Protein AF-D2S3N6-F1 (afdb_monomer)

Organism: Haloterrigena turkmenica (strain ATCC 51198 / DSM 5511 / JCM 9101 / NCIMB 13204 / VKM B-1734 / 4k) (NCBI:txid543526)

Mean predicted aligned error: 18.45 Å

Radius of gyration: 42.85 Å; Cα contacts (8 Å, |Δi|>4): 105; chains: 1; bounding box: 85×30×136 Å

pLDDT: mean 76.46, std 15.93, range [37.62, 95.69]

Secondary structure (DSSP, 8-state):
-----------------HHHHHHHHHHHHHHHHHHHHSSSTTHHHHHHHHHHHHHHHHHHHHHHHHHHHHHHHHHHHHHHT-SS----GGG-TTS-HHHHHHHHHHHHTT-SEEEHHHHHHHHHHHSS---HHHHHHHHHHHTTSTTEEEEEE-SS-EEEEE-TT--

Foldseek 3Di:
DDDDDDDDDDPPPCDDDPVVVVVVVVVVVVVVVVCVVVPPVPPVVVVVVVVVVVVVVVVVVVVVVVVVVVLVVLQVCLQVVVPPPNLPCVVPPVDDPLLVSLLSVCVSVVPQKDWLVRSVVSSVVRHPDDDPVVSVVNVVVSCVDPQWDFDDDDPPITMTGGNSSPD

Sequence (167 aa):
MAAHSEHAAGGETDRPSRTERIERRQRDIFEGVEELADGPANEQVQLLADVLREMHTELCRLEARNRQLNSRLSKLEAVNGLSGDEIDLSDTSAADHRDKKVMKAIVADGRERVTIDDLRELYRGHTDIRSAETLKDRIKTLTATDHFELVNRGLHTTTWRFTGIES

Structure (mmCIF, N/CA/C/O backbone):
data_AF-D2S3N6-F1
#
_entry.id   AF-D2S3N6-F1
#
loop_
_atom_site.group_PDB
_atom_site.id
_atom_site.type_symbol
_atom_site.label_atom_id
_atom_site.label_alt_id
_atom_site.label_comp_id
_atom_site.label_asym_id
_atom_site.label_entity_id
_atom_site.label_seq_id
_atom_site.pdbx_PDB_ins_code
_atom_site.Cartn_x
_atom_site.Cartn_y
_atom_site.Cartn_z
_atom_site.occupancy
_atom_site.B_iso_or_equiv
_atom_site.auth_seq_id
_atom_site.auth_comp_id
_atom_site.auth_asym_id
_atom_site.auth_atom_id
_atom_site.pdbx_PDB_model_num
ATOM 1 N N . MET A 1 1 ? -55.667 -2.095 106.536 1.00 37.62 1 MET A N 1
ATOM 2 C CA . MET A 1 1 ? -56.113 -3.477 106.241 1.00 37.62 1 MET A CA 1
ATOM 3 C C . MET A 1 1 ? -57.400 -3.350 105.444 1.00 37.62 1 MET A C 1
ATOM 5 O O . MET A 1 1 ? -58.289 -2.695 105.953 1.00 37.62 1 MET A O 1
ATOM 9 N N . ALA A 1 2 ? -57.597 -3.829 104.224 1.00 38.62 2 ALA A N 1
ATOM 10 C CA . ALA A 1 2 ? -56.821 -4.571 103.235 1.00 38.62 2 ALA A CA 1
ATOM 11 C C . ALA A 1 2 ? -57.507 -4.246 101.878 1.00 38.62 2 ALA A C 1
ATOM 13 O O . ALA A 1 2 ? -58.714 -4.038 101.857 1.00 38.62 2 ALA A O 1
ATOM 14 N N . ALA A 1 3 ? -56.743 -3.875 100.847 1.00 44.44 3 ALA A N 1
ATOM 15 C CA . ALA A 1 3 ? -56.561 -4.643 99.606 1.00 44.44 3 ALA A CA 1
ATOM 16 C C . ALA A 1 3 ? -57.853 -4.971 98.825 1.00 44.44 3 ALA A C 1
ATOM 18 O O . ALA A 1 3 ? -58.694 -5.704 99.324 1.00 44.44 3 ALA A O 1
ATOM 19 N N . HIS A 1 4 ? -57.967 -4.454 97.593 1.00 42.16 4 HIS A N 1
ATOM 20 C CA . HIS A 1 4 ? -58.104 -5.217 96.335 1.00 42.16 4 HIS A CA 1
ATOM 21 C C . HIS A 1 4 ? -58.346 -4.209 95.192 1.00 42.16 4 HIS A C 1
ATOM 23 O O . HIS A 1 4 ? -59.378 -3.557 95.142 1.00 42.16 4 HIS A O 1
ATOM 29 N N . SER A 1 5 ? -57.307 -3.817 94.454 1.00 42.59 5 SER A N 1
ATOM 30 C CA . SER A 1 5 ? -56.632 -4.534 93.357 1.00 42.59 5 SER A CA 1
ATOM 31 C C . SER A 1 5 ? -57.271 -4.216 92.007 1.00 42.59 5 SER A C 1
ATOM 33 O O . SER A 1 5 ? -58.361 -4.672 91.680 1.00 42.59 5 SER A O 1
ATOM 35 N N . GLU A 1 6 ? -56.513 -3.442 91.237 1.00 49.06 6 GLU A N 1
ATOM 36 C CA . GLU A 1 6 ? -56.615 -3.265 89.797 1.00 49.06 6 GLU A CA 1
ATOM 37 C C . GLU A 1 6 ? -56.616 -4.629 89.083 1.00 49.06 6 GLU A C 1
ATOM 39 O O . GLU A 1 6 ? -55.802 -5.506 89.387 1.00 49.06 6 GLU A O 1
ATOM 44 N N . HIS A 1 7 ? -57.486 -4.789 88.089 1.00 43.22 7 HIS A N 1
ATOM 45 C CA . HIS A 1 7 ? -57.287 -5.710 86.968 1.00 43.22 7 HIS A CA 1
ATOM 46 C C . HIS A 1 7 ? -57.544 -4.889 85.702 1.00 43.22 7 HIS A C 1
ATOM 48 O O . HIS A 1 7 ? -58.676 -4.541 85.391 1.00 43.22 7 HIS A O 1
ATOM 54 N N . ALA A 1 8 ? -56.500 -4.250 85.178 1.00 41.28 8 ALA A N 1
ATOM 55 C CA . ALA A 1 8 ? -55.529 -4.819 84.243 1.00 41.28 8 ALA A CA 1
ATOM 56 C C . ALA A 1 8 ? -56.156 -5.039 82.862 1.00 41.28 8 ALA A C 1
ATOM 58 O O . ALA A 1 8 ? -56.787 -6.053 82.575 1.00 41.28 8 ALA A O 1
ATOM 59 N N . ALA A 1 9 ? -55.930 -4.036 82.015 1.00 52.22 9 ALA A N 1
ATOM 60 C CA . ALA A 1 9 ? -55.988 -4.142 80.574 1.00 52.22 9 ALA A CA 1
ATOM 61 C C . ALA A 1 9 ? -55.137 -5.333 80.105 1.00 52.22 9 ALA A C 1
ATOM 63 O O . ALA A 1 9 ? -53.950 -5.417 80.416 1.00 52.22 9 ALA A O 1
ATOM 64 N N . GLY A 1 10 ? -55.743 -6.234 79.342 1.00 39.72 10 GLY A N 1
ATOM 65 C CA . GLY A 1 10 ? -55.053 -7.302 78.631 1.00 39.72 10 GLY A CA 1
ATOM 66 C C . GLY A 1 10 ? -55.372 -7.179 77.155 1.00 39.72 10 GLY A C 1
ATOM 67 O O . GLY A 1 10 ? -56.282 -7.841 76.673 1.00 39.72 10 GLY A O 1
ATOM 68 N N . GLY A 1 11 ? -54.669 -6.277 76.467 1.00 43.78 11 GLY A N 1
ATOM 69 C CA . GLY A 1 11 ? -54.732 -6.151 75.017 1.00 43.78 11 GLY A CA 1
ATOM 70 C C . GLY A 1 11 ? -54.342 -7.473 74.370 1.00 43.78 11 GLY A C 1
ATOM 71 O O . GLY A 1 11 ? -53.206 -7.934 74.503 1.00 43.78 11 GLY A O 1
ATOM 72 N N . GLU A 1 12 ? -55.304 -8.078 73.685 1.00 44.72 12 GLU A N 1
ATOM 73 C CA . GLU A 1 12 ? -55.090 -9.185 72.769 1.00 44.72 12 GLU A CA 1
ATOM 74 C C . GLU A 1 12 ? -54.213 -8.639 71.640 1.00 44.72 12 GLU A C 1
ATOM 76 O O . GLU A 1 12 ? -54.656 -7.931 70.738 1.00 44.72 12 GLU A O 1
ATOM 81 N N . THR A 1 13 ? -52.904 -8.825 71.795 1.00 54.16 13 THR A N 1
ATOM 82 C CA . THR A 1 13 ? -51.934 -8.415 70.788 1.00 54.16 13 THR A CA 1
ATOM 83 C C . THR A 1 13 ? -52.094 -9.365 69.619 1.00 54.16 13 THR A C 1
ATOM 85 O O . THR A 1 13 ? -51.611 -10.496 69.651 1.00 54.16 13 THR A O 1
ATOM 88 N N . ASP A 1 14 ? -52.827 -8.875 68.626 1.00 61.12 14 ASP A N 1
ATOM 89 C CA . ASP A 1 14 ? -53.031 -9.436 67.301 1.00 61.12 14 ASP A CA 1
ATOM 90 C C . ASP A 1 14 ? -51.668 -9.798 66.692 1.00 61.12 14 ASP A C 1
ATOM 92 O O . ASP A 1 14 ? -50.931 -8.963 66.158 1.00 61.12 14 ASP A O 1
ATOM 96 N N . ARG A 1 15 ? -51.239 -11.043 66.929 1.00 66.81 15 ARG A N 1
ATOM 97 C CA . ARG A 1 15 ? -49.968 -11.555 66.428 1.00 66.81 15 ARG A CA 1
ATOM 98 C C . ARG A 1 15 ? -50.230 -12.038 65.010 1.00 66.81 15 ARG A C 1
ATOM 100 O O . ARG A 1 15 ? -50.906 -13.055 64.860 1.00 66.81 15 ARG A O 1
ATOM 107 N N . PRO A 1 16 ? -49.663 -11.369 63.992 1.00 70.38 16 PRO A N 1
ATOM 108 C CA . PRO A 1 16 ? -49.924 -11.719 62.609 1.00 70.38 16 PRO A CA 1
ATOM 109 C C . PRO A 1 16 ? -49.536 -13.171 62.363 1.00 70.38 16 PRO A C 1
ATOM 111 O O . PRO A 1 16 ? -48.479 -13.650 62.809 1.00 70.38 16 PRO A O 1
ATOM 114 N N . SER A 1 17 ? -50.415 -13.864 61.650 1.00 81.12 17 SER A N 1
ATOM 115 C CA . SER A 1 17 ? -50.238 -15.253 61.269 1.00 81.12 17 SER A CA 1
ATOM 116 C C . SER A 1 17 ? -48.926 -15.433 60.497 1.00 81.12 17 SER A C 1
ATOM 118 O O . SER A 1 17 ? -48.358 -14.507 59.907 1.00 81.12 17 SER A O 1
ATOM 120 N N . ARG A 1 18 ? -48.396 -16.659 60.502 1.00 82.88 18 ARG A N 1
ATOM 121 C CA . ARG A 1 18 ? -47.149 -16.986 59.794 1.00 82.88 18 ARG A CA 1
ATOM 122 C C . ARG A 1 18 ? -47.210 -16.581 58.315 1.00 82.88 18 ARG A C 1
ATOM 124 O O . ARG A 1 18 ? -46.206 -16.123 57.784 1.00 82.88 18 ARG A O 1
ATOM 131 N N . THR A 1 19 ? -48.370 -16.740 57.691 1.00 84.75 19 THR A N 1
ATOM 132 C CA . THR A 1 19 ? -48.665 -16.352 56.308 1.00 84.75 19 THR A CA 1
ATOM 133 C C . THR A 1 19 ? -48.587 -14.842 56.108 1.00 84.75 19 THR A C 1
ATOM 135 O O . THR A 1 19 ? -47.806 -14.402 55.274 1.00 84.75 19 THR A O 1
ATOM 138 N N . GLU A 1 20 ? -49.243 -14.037 56.945 1.00 84.00 20 GLU A N 1
ATOM 139 C CA . GLU A 1 20 ? -49.194 -12.565 56.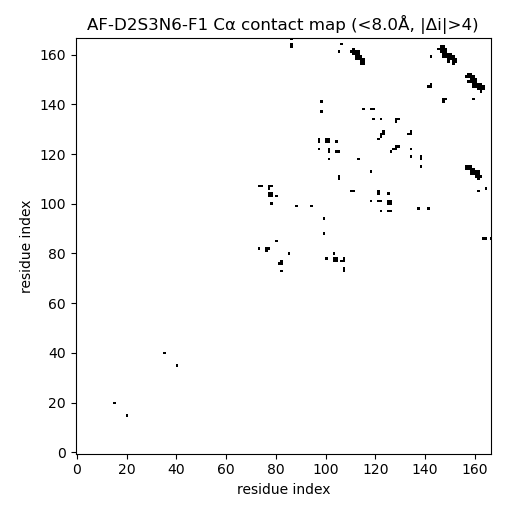839 1.00 84.00 20 GLU A CA 1
ATOM 140 C C . GLU A 1 20 ? -47.783 -12.008 57.061 1.00 84.00 20 GLU A C 1
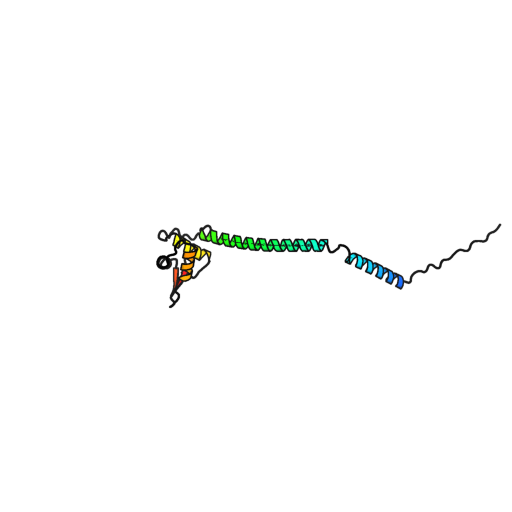ATOM 142 O O . GLU A 1 20 ? -47.363 -11.048 56.415 1.00 84.00 20 GLU A O 1
ATOM 147 N N . ARG A 1 21 ? -47.002 -12.633 57.950 1.00 86.31 21 ARG A N 1
ATOM 148 C CA . ARG A 1 21 ? -45.590 -12.273 58.153 1.00 86.31 21 ARG A CA 1
ATOM 149 C C . ARG A 1 21 ? -44.727 -12.583 56.934 1.00 86.31 21 ARG A C 1
ATOM 151 O O . ARG A 1 21 ? -43.789 -11.839 56.659 1.00 86.31 21 ARG A O 1
ATOM 158 N N . ILE A 1 22 ? -45.005 -13.691 56.247 1.00 87.69 22 ILE A N 1
ATOM 159 C CA . ILE A 1 22 ? -44.293 -14.072 55.025 1.00 87.69 22 ILE A CA 1
ATOM 160 C C . ILE A 1 22 ? -44.676 -13.124 53.891 1.00 87.69 22 ILE A C 1
ATOM 162 O O . ILE A 1 22 ? -43.780 -12.620 53.229 1.00 87.69 22 ILE A O 1
ATOM 166 N N . GLU A 1 23 ? -45.960 -12.819 53.719 1.00 90.19 23 GLU A N 1
ATOM 167 C CA . GLU A 1 23 ? -46.447 -11.911 52.675 1.00 90.19 23 GLU A CA 1
ATOM 168 C C . GLU A 1 23 ? -45.933 -10.485 52.855 1.00 90.19 23 GLU A C 1
ATOM 170 O O . GLU A 1 23 ? -45.490 -9.866 51.891 1.00 90.19 23 GLU A O 1
ATOM 175 N N . ARG A 1 24 ? -45.929 -9.967 54.091 1.00 86.81 24 ARG A N 1
ATOM 176 C CA . ARG A 1 24 ? -45.357 -8.647 54.379 1.00 86.81 24 ARG A CA 1
ATOM 177 C C . ARG A 1 24 ? -43.860 -8.633 54.071 1.00 86.81 24 ARG A C 1
ATOM 179 O O . ARG A 1 24 ? -43.408 -7.779 53.328 1.00 86.81 24 ARG A O 1
ATOM 186 N N . ARG A 1 25 ? -43.113 -9.649 54.518 1.00 85.94 25 ARG A N 1
ATOM 187 C CA . ARG A 1 25 ? -41.678 -9.756 54.217 1.00 85.94 25 ARG A CA 1
ATOM 188 C C . ARG A 1 25 ? -41.401 -9.911 52.720 1.00 85.94 25 ARG A C 1
ATOM 190 O O . ARG A 1 25 ? -40.413 -9.380 5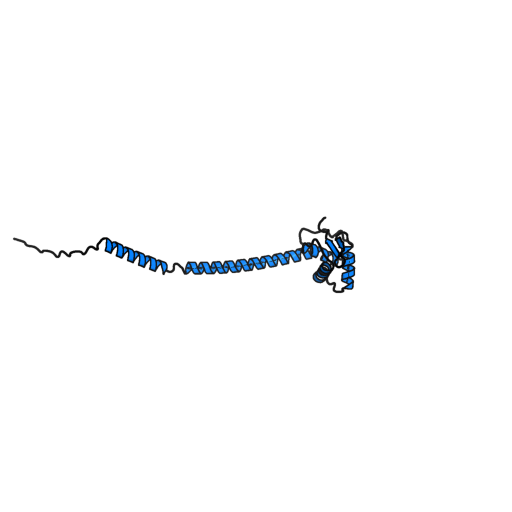2.239 1.00 85.94 25 ARG A O 1
ATOM 197 N N . GLN A 1 26 ? -42.234 -10.650 51.992 1.00 86.31 26 GLN A N 1
ATOM 198 C CA . GLN A 1 26 ? -42.114 -10.785 50.541 1.00 86.31 26 GLN A CA 1
ATOM 199 C C . GLN A 1 26 ? -42.360 -9.455 49.839 1.00 86.31 26 GLN A C 1
ATOM 201 O O . GLN A 1 26 ? -41.627 -9.145 48.912 1.00 86.31 26 GLN A O 1
ATOM 206 N N . ARG A 1 27 ? -43.334 -8.669 50.307 1.00 88.88 27 ARG A N 1
ATOM 207 C CA . ARG A 1 27 ? -43.618 -7.330 49.789 1.00 88.88 27 ARG A CA 1
ATOM 208 C C . ARG A 1 27 ? -42.467 -6.367 50.057 1.00 88.88 27 ARG A C 1
ATOM 210 O O . ARG A 1 27 ? -41.976 -5.781 49.108 1.00 88.88 27 ARG A O 1
ATOM 217 N N . ASP A 1 28 ? -41.966 -6.322 51.290 1.00 86.94 28 ASP A N 1
ATOM 218 C CA . ASP A 1 28 ? -40.826 -5.477 51.669 1.00 86.94 28 ASP A CA 1
ATOM 219 C C . ASP A 1 28 ? -39.554 -5.856 50.878 1.00 86.94 28 ASP A C 1
ATOM 221 O O . ASP A 1 28 ? -38.762 -4.999 50.496 1.00 86.94 28 ASP A O 1
ATOM 225 N N . ILE A 1 29 ? -39.354 -7.155 50.602 1.00 83.69 29 ILE A N 1
ATOM 226 C CA . ILE A 1 29 ? -38.261 -7.631 49.739 1.00 83.69 29 ILE A CA 1
ATOM 227 C C . ILE A 1 29 ? -38.487 -7.201 48.288 1.00 83.69 29 ILE A C 1
ATOM 229 O O . ILE A 1 29 ? -37.530 -6.801 47.637 1.00 83.69 29 ILE A O 1
ATOM 233 N N . PHE A 1 30 ? -39.712 -7.301 47.770 1.00 82.56 30 PHE A N 1
ATOM 234 C CA . PHE A 1 30 ? -40.022 -6.912 46.395 1.00 82.56 30 PHE A CA 1
ATOM 235 C C . PHE A 1 30 ? -39.828 -5.409 46.186 1.00 82.56 30 PHE A C 1
ATOM 237 O O . PHE A 1 30 ? -39.170 -5.015 45.235 1.00 82.56 30 PHE A O 1
ATOM 244 N N . GLU A 1 31 ? -40.319 -4.602 47.122 1.00 81.12 31 GLU A N 1
ATOM 245 C CA . GLU A 1 31 ? -40.216 -3.142 47.121 1.00 81.12 31 GLU A CA 1
ATOM 246 C C . GLU A 1 31 ? -38.749 -2.696 47.252 1.00 81.12 31 GLU A C 1
ATOM 248 O O . GLU A 1 31 ? -38.288 -1.854 46.491 1.00 81.12 31 GLU A O 1
ATOM 253 N N . GLY A 1 32 ? -37.958 -3.354 48.110 1.00 75.44 32 GLY A N 1
ATOM 254 C CA . GLY A 1 32 ? -36.515 -3.102 48.203 1.00 75.44 32 GLY A CA 1
ATOM 255 C C . GLY A 1 32 ? -35.711 -3.568 46.980 1.00 75.44 32 GLY A C 1
ATOM 256 O O . GLY A 1 32 ? -34.684 -2.976 46.658 1.00 75.44 32 GLY A O 1
ATOM 257 N N . VAL A 1 33 ? -36.152 -4.621 46.280 1.00 74.25 33 VAL A N 1
ATOM 258 C CA . VAL A 1 33 ? -35.553 -5.052 45.003 1.00 74.25 33 VAL A CA 1
ATOM 259 C C . VAL A 1 33 ? -35.904 -4.075 43.881 1.00 74.25 33 VAL A C 1
ATOM 261 O O . VAL A 1 33 ? -35.044 -3.790 43.054 1.00 74.25 33 VAL A O 1
ATOM 264 N N . GLU A 1 34 ? -37.125 -3.543 43.869 1.00 72.88 34 GLU A N 1
ATOM 265 C CA . GLU A 1 34 ? -37.585 -2.536 42.911 1.00 72.88 34 GLU A CA 1
ATOM 266 C C . GLU A 1 34 ? -36.858 -1.196 43.131 1.00 72.88 34 GLU A C 1
ATOM 268 O O . GLU A 1 34 ? -36.293 -0.663 42.185 1.00 72.88 34 GLU A O 1
ATOM 273 N N . GLU A 1 35 ? -36.694 -0.732 44.378 1.00 69.25 35 GLU A N 1
ATOM 274 C CA . GLU A 1 35 ? -35.871 0.449 44.710 1.00 69.25 35 GLU A CA 1
ATOM 275 C C . GLU A 1 35 ? -34.380 0.276 44.374 1.00 69.25 35 GLU A C 1
ATOM 277 O O . GLU A 1 35 ? -33.705 1.244 44.026 1.00 69.25 35 GLU A O 1
ATOM 282 N N . LEU A 1 36 ? -33.828 -0.939 44.475 1.00 64.81 36 LEU A N 1
ATOM 283 C CA . LEU A 1 36 ? -32.445 -1.223 44.067 1.00 64.81 36 LEU A CA 1
ATOM 284 C C . LEU A 1 36 ? -32.292 -1.336 42.542 1.00 64.81 36 LEU A C 1
ATOM 286 O O . LEU A 1 36 ? -31.215 -1.033 42.027 1.00 64.81 36 LEU A O 1
ATOM 290 N N . ALA A 1 37 ? -33.339 -1.768 41.834 1.00 61.31 37 ALA A N 1
ATOM 291 C CA . ALA A 1 37 ? -33.394 -1.799 40.374 1.00 61.31 37 ALA A CA 1
ATOM 292 C C . ALA A 1 37 ? -33.590 -0.394 39.773 1.00 61.31 37 ALA A C 1
ATOM 294 O O . ALA A 1 37 ? -32.993 -0.099 38.737 1.00 61.31 37 ALA A O 1
ATOM 295 N N . ASP A 1 38 ? -34.350 0.465 40.458 1.00 62.41 38 ASP A N 1
ATOM 296 C CA . ASP A 1 38 ? -34.567 1.879 40.118 1.00 62.41 38 ASP A CA 1
ATOM 297 C C . ASP A 1 38 ? -33.515 2.822 40.735 1.00 62.41 38 ASP A C 1
ATOM 299 O O . ASP A 1 38 ? -33.454 4.011 40.408 1.00 62.41 38 ASP A O 1
ATOM 303 N N . GLY A 1 39 ? -32.650 2.309 41.615 1.00 59.56 39 GLY A N 1
ATOM 304 C CA . GLY A 1 39 ? -31.514 3.035 42.172 1.00 59.56 39 GLY A CA 1
ATOM 305 C C . GLY A 1 39 ? -30.454 3.372 41.107 1.00 59.56 39 GLY A C 1
ATOM 306 O O . GLY A 1 39 ? -30.429 2.772 40.034 1.00 59.56 39 GLY A O 1
ATOM 307 N N . PRO A 1 40 ? -29.500 4.283 41.394 1.00 53.41 40 PRO A N 1
ATOM 308 C CA . PRO A 1 40 ? -28.508 4.820 40.439 1.00 53.41 40 PRO A CA 1
ATOM 309 C C . PRO A 1 40 ? -27.484 3.797 39.895 1.00 53.41 40 PRO A C 1
ATOM 311 O O . PRO A 1 40 ? -26.463 4.170 39.313 1.00 53.41 40 PRO A O 1
ATOM 314 N N . ALA A 1 41 ? -27.752 2.499 40.042 1.00 59.88 41 ALA A N 1
ATOM 315 C CA . ALA A 1 41 ? -26.942 1.371 39.608 1.00 59.88 41 ALA A CA 1
ATOM 316 C C . ALA A 1 41 ? -26.796 1.227 38.080 1.00 59.88 41 ALA A C 1
ATOM 318 O O . ALA A 1 41 ? -26.212 0.246 37.628 1.00 59.88 41 ALA A O 1
ATOM 319 N N . ASN A 1 42 ? -27.238 2.196 37.272 1.00 64.81 42 ASN A N 1
ATOM 320 C CA . ASN A 1 42 ? -27.030 2.141 35.826 1.00 64.81 42 ASN A CA 1
ATOM 321 C C . ASN A 1 42 ? -26.397 3.388 35.204 1.00 64.81 42 ASN A C 1
ATOM 323 O O . ASN A 1 42 ? -25.856 3.282 34.115 1.00 64.81 42 ASN A O 1
ATOM 327 N N . GLU A 1 43 ? -26.360 4.551 35.859 1.00 75.62 43 GLU A N 1
ATOM 328 C CA . GLU A 1 43 ? -25.798 5.754 35.217 1.00 75.62 43 GLU A CA 1
ATOM 329 C C . GLU A 1 43 ? -24.269 5.722 35.135 1.00 75.62 43 GLU A C 1
ATOM 331 O O . GLU A 1 43 ? -23.693 6.017 34.092 1.00 75.62 43 GLU A O 1
ATOM 336 N N . GLN A 1 44 ? -23.586 5.311 36.206 1.00 78.00 44 GLN A N 1
ATOM 337 C CA . GLN A 1 44 ? -22.120 5.209 36.212 1.00 78.00 44 GLN A CA 1
ATOM 338 C C . GLN A 1 44 ? -21.621 4.097 35.280 1.00 78.00 44 GLN A C 1
ATOM 340 O O . GLN A 1 44 ? -20.599 4.255 34.611 1.00 78.00 44 GLN A O 1
ATOM 345 N N . VAL A 1 45 ? -22.363 2.988 35.205 1.00 80.50 45 VAL A N 1
ATOM 346 C CA . VAL A 1 45 ? -22.089 1.883 34.276 1.00 80.50 45 VAL A CA 1
ATOM 347 C C . VAL A 1 45 ? -22.342 2.328 32.835 1.00 80.50 45 VAL A C 1
ATOM 349 O O . VAL A 1 45 ? -21.529 2.029 31.960 1.00 80.50 45 VAL A O 1
ATOM 352 N N . GLN A 1 46 ? -23.402 3.102 32.590 1.00 79.50 46 GLN A N 1
ATOM 353 C CA . GLN A 1 46 ? -23.706 3.662 31.275 1.00 79.50 46 GLN A CA 1
ATOM 354 C C . GLN A 1 46 ? -22.640 4.667 30.821 1.00 79.50 46 GLN A C 1
ATOM 356 O O . GLN A 1 46 ? -22.135 4.544 29.708 1.00 79.50 46 GLN A O 1
ATOM 361 N N . LEU A 1 47 ? -22.227 5.588 31.697 1.00 86.75 47 LEU A N 1
ATOM 362 C CA . LEU A 1 47 ? -21.147 6.544 31.434 1.00 86.75 47 LEU A CA 1
ATOM 363 C C . LEU A 1 47 ? -19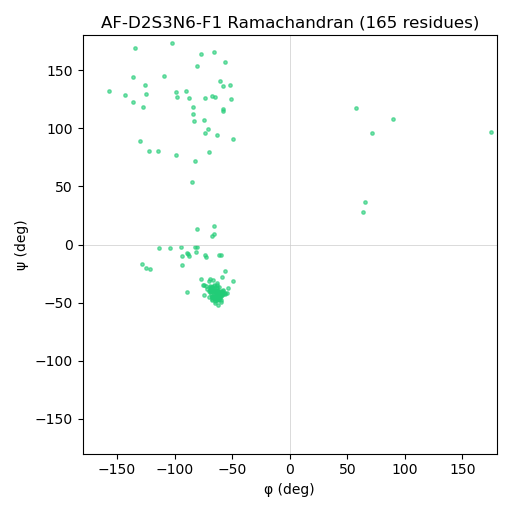.829 5.831 31.121 1.00 86.75 47 LEU A C 1
ATOM 365 O O . LEU A 1 47 ? -19.143 6.185 30.165 1.00 86.75 47 LEU A O 1
ATOM 369 N N . LEU A 1 48 ? -19.484 4.789 31.883 1.00 86.25 48 LEU A N 1
ATOM 370 C CA . LEU A 1 48 ? -18.301 3.979 31.601 1.00 86.25 48 LEU A CA 1
ATOM 371 C C . LEU A 1 48 ? -18.421 3.261 30.248 1.00 86.25 48 LEU A C 1
ATOM 373 O O . LEU A 1 48 ? -17.459 3.227 29.484 1.00 86.25 48 LEU A O 1
ATOM 377 N N . ALA A 1 49 ? -19.595 2.716 29.922 1.00 85.00 49 ALA A N 1
ATOM 378 C CA . ALA A 1 49 ? -19.844 2.070 28.638 1.00 85.00 49 ALA A CA 1
ATOM 379 C C . ALA A 1 49 ? -19.778 3.056 27.456 1.00 85.00 49 ALA A C 1
ATOM 381 O O . ALA A 1 49 ? -19.315 2.679 26.377 1.00 85.00 49 ALA A O 1
ATOM 382 N N . ASP A 1 50 ? -20.214 4.302 27.647 1.00 89.06 50 ASP A N 1
ATOM 383 C CA . ASP A 1 50 ? -20.114 5.372 26.652 1.00 89.06 50 ASP A CA 1
ATOM 384 C C . ASP A 1 50 ? -18.648 5.759 26.410 1.00 89.06 50 ASP A C 1
ATOM 386 O O . ASP A 1 50 ? -18.201 5.758 25.261 1.00 89.06 50 ASP A O 1
ATOM 390 N N . VAL A 1 51 ? -17.869 5.965 27.479 1.00 93.69 51 VAL A N 1
ATOM 391 C CA . VAL A 1 51 ? -16.427 6.256 27.388 1.00 93.69 51 VAL A CA 1
ATOM 392 C C . VAL A 1 51 ? -15.671 5.109 26.715 1.00 93.69 51 VAL A C 1
ATOM 394 O O . VAL A 1 51 ? -14.837 5.343 25.842 1.00 93.69 51 VAL A O 1
ATOM 397 N N . LEU A 1 52 ? -15.978 3.853 27.055 1.00 92.19 52 LEU A N 1
ATOM 398 C CA . LEU A 1 52 ? -15.351 2.690 26.419 1.00 92.19 52 LEU A CA 1
ATOM 399 C C . LEU A 1 52 ? -15.674 2.601 24.918 1.00 92.19 52 LEU A C 1
ATOM 401 O O . LEU A 1 52 ? -14.803 2.237 24.125 1.00 92.19 52 LEU A O 1
ATOM 405 N N . ARG A 1 53 ? -16.895 2.966 24.503 1.00 92.19 53 ARG A N 1
ATOM 406 C CA . ARG A 1 53 ? -17.277 3.038 23.081 1.00 92.19 53 ARG A CA 1
ATOM 407 C C . ARG A 1 53 ? -16.552 4.161 22.341 1.00 92.19 53 ARG A C 1
ATOM 409 O O . ARG A 1 53 ? -16.112 3.957 21.206 1.00 92.19 53 ARG A O 1
ATOM 416 N N . GLU A 1 54 ? -16.388 5.316 22.976 1.00 94.88 54 GLU A N 1
ATOM 417 C CA . GLU A 1 54 ? -15.623 6.432 22.415 1.00 94.88 54 GLU A CA 1
ATOM 418 C C . GLU A 1 54 ? -14.144 6.056 22.246 1.00 94.88 54 GLU A C 1
ATOM 420 O O . GLU A 1 54 ? -13.591 6.178 21.151 1.00 94.88 54 GLU A O 1
ATOM 425 N N . MET A 1 55 ? -13.532 5.472 23.281 1.00 93.19 55 MET A N 1
ATOM 426 C CA . MET A 1 55 ? -12.156 4.972 23.225 1.00 93.19 55 MET A CA 1
ATOM 427 C C . MET A 1 55 ? -11.961 3.926 22.124 1.00 93.19 55 MET A C 1
ATOM 429 O O . MET A 1 55 ? -10.970 3.978 21.398 1.00 93.19 55 MET A O 1
ATOM 433 N N . HIS A 1 56 ? -12.900 2.989 21.965 1.00 91.81 56 HIS A N 1
ATOM 434 C CA . HIS A 1 56 ? -12.831 1.987 20.901 1.00 91.81 56 HIS A CA 1
ATOM 435 C C . HIS A 1 56 ? -12.859 2.630 19.507 1.00 91.81 56 HIS A C 1
ATOM 437 O O . HIS A 1 56 ? -12.078 2.259 18.631 1.00 91.81 56 HIS A O 1
ATOM 443 N N . THR A 1 57 ? -13.711 3.638 19.319 1.00 93.81 57 THR A N 1
ATOM 444 C CA . THR A 1 57 ? -13.822 4.366 18.049 1.00 93.81 57 THR A CA 1
ATOM 445 C C . THR A 1 57 ? -12.519 5.088 17.706 1.00 93.81 57 THR A C 1
ATOM 447 O O . THR A 1 57 ? -12.028 4.988 16.577 1.00 93.81 57 THR A O 1
ATOM 450 N N . GLU A 1 58 ? -11.916 5.767 18.682 1.00 95.69 58 GLU A N 1
ATOM 451 C CA . GLU A 1 58 ? -10.638 6.452 18.486 1.00 95.69 58 GLU A CA 1
ATOM 452 C C . GLU A 1 58 ? -9.477 5.475 18.261 1.00 95.69 58 GLU A C 1
ATOM 454 O O . GLU A 1 58 ? -8.633 5.724 17.398 1.00 95.69 58 GLU A O 1
ATOM 459 N N . LEU A 1 59 ? -9.463 4.318 18.931 1.00 93.69 59 LEU A N 1
ATOM 460 C CA . LEU A 1 59 ? -8.487 3.260 18.651 1.00 93.69 59 LEU A CA 1
ATOM 461 C C . LEU A 1 59 ? -8.590 2.771 17.205 1.00 93.69 59 LEU A C 1
ATOM 463 O O . LEU A 1 59 ? -7.585 2.763 16.496 1.00 93.69 59 LEU A O 1
ATOM 467 N N . CYS A 1 60 ? -9.793 2.453 16.722 1.00 93.25 60 CYS A N 1
ATOM 468 C CA . CYS A 1 60 ? -9.985 2.038 15.332 1.00 93.25 60 CYS A CA 1
ATOM 469 C C . CYS A 1 60 ? -9.543 3.122 14.338 1.00 93.25 60 CYS A C 1
ATOM 471 O O . CYS A 1 60 ? -8.910 2.825 13.320 1.00 93.25 60 CYS A O 1
ATOM 473 N N . ARG A 1 61 ? -9.831 4.394 14.636 1.00 94.50 61 ARG A N 1
ATOM 474 C CA . ARG A 1 61 ? -9.397 5.531 13.815 1.00 94.50 61 ARG A CA 1
ATOM 475 C C . ARG A 1 61 ? -7.874 5.660 13.779 1.00 94.50 61 ARG A C 1
ATOM 477 O O . ARG A 1 61 ? -7.300 5.868 12.705 1.00 94.50 61 ARG A O 1
ATOM 484 N N . LEU A 1 62 ? -7.218 5.549 14.931 1.00 93.75 62 LEU A N 1
ATOM 485 C CA . LEU A 1 62 ? -5.763 5.622 15.047 1.00 93.75 62 LEU A CA 1
ATOM 486 C C . LEU A 1 62 ? -5.086 4.442 14.355 1.00 93.75 62 LEU A C 1
ATOM 488 O O . LEU A 1 62 ? -4.124 4.655 13.620 1.00 93.75 62 LEU A O 1
ATOM 492 N N . GLU A 1 63 ? -5.610 3.228 14.505 1.00 92.81 63 GLU A N 1
ATOM 493 C CA . GLU A 1 63 ? -5.116 2.046 13.800 1.00 92.81 63 GLU A CA 1
ATOM 494 C C . GLU A 1 63 ? -5.229 2.200 12.282 1.00 92.81 63 GLU A C 1
ATOM 496 O O . GLU A 1 63 ? -4.263 1.939 11.563 1.00 92.81 63 GLU A O 1
ATOM 501 N N . ALA A 1 64 ? -6.370 2.678 11.777 1.00 89.31 64 ALA A N 1
ATOM 502 C CA . ALA A 1 64 ? -6.551 2.934 10.350 1.00 89.31 64 ALA A CA 1
ATOM 503 C C . ALA A 1 64 ? -5.543 3.974 9.832 1.00 89.31 64 ALA A C 1
ATOM 505 O O . ALA A 1 64 ? -4.909 3.773 8.791 1.00 89.31 64 ALA A O 1
ATOM 506 N N . ARG A 1 65 ? -5.331 5.058 10.589 1.00 92.25 65 ARG A N 1
ATOM 507 C CA . ARG A 1 65 ? -4.333 6.082 10.256 1.00 92.25 65 ARG A CA 1
ATOM 508 C C . ARG A 1 65 ? -2.909 5.527 10.301 1.00 92.25 65 ARG A C 1
ATOM 510 O O . ARG A 1 65 ? -2.108 5.862 9.433 1.00 92.25 65 ARG A O 1
ATOM 517 N N . ASN A 1 66 ? -2.592 4.674 11.272 1.00 92.88 66 ASN A N 1
ATOM 518 C CA . ASN A 1 66 ? -1.283 4.040 11.397 1.00 92.88 66 ASN A CA 1
ATOM 519 C C . ASN A 1 66 ? -1.011 3.108 10.205 1.00 92.88 66 ASN A C 1
ATOM 521 O O . ASN A 1 66 ? 0.018 3.244 9.549 1.00 92.88 66 ASN A O 1
ATOM 525 N N . ARG A 1 67 ? -1.984 2.269 9.816 1.00 89.06 67 ARG A N 1
ATOM 526 C CA . ARG A 1 67 ? -1.902 1.445 8.593 1.00 89.06 67 ARG A CA 1
ATOM 527 C C . ARG A 1 67 ? -1.669 2.298 7.345 1.00 89.06 67 ARG A C 1
ATOM 529 O O . ARG A 1 67 ? -0.828 1.958 6.515 1.00 89.06 67 ARG A O 1
ATOM 536 N N . GLN A 1 68 ? -2.367 3.429 7.224 1.00 89.81 68 GLN A N 1
ATOM 537 C CA . GLN A 1 68 ? -2.175 4.355 6.108 1.00 89.81 68 GLN A CA 1
ATOM 538 C C . GLN A 1 68 ? -0.763 4.960 6.098 1.00 89.81 68 GLN A C 1
ATOM 540 O O . GLN A 1 68 ? -0.140 5.040 5.039 1.00 89.81 68 GLN A O 1
ATOM 545 N N . LEU A 1 69 ? -0.255 5.395 7.253 1.00 90.44 69 LEU A N 1
ATOM 546 C CA . LEU A 1 69 ? 1.090 5.956 7.374 1.00 90.44 69 LEU A CA 1
ATOM 547 C C . LEU A 1 69 ? 2.166 4.913 7.075 1.00 90.44 69 LEU A C 1
ATOM 549 O O . LEU A 1 69 ? 3.061 5.217 6.296 1.00 90.44 69 LEU A O 1
ATOM 553 N N . ASN A 1 70 ? 2.036 3.686 7.581 1.00 82.50 70 ASN A N 1
ATOM 554 C CA . ASN A 1 70 ? 2.977 2.602 7.287 1.00 82.50 70 ASN A CA 1
ATOM 555 C C . ASN A 1 70 ? 2.977 2.241 5.800 1.00 82.50 70 ASN A C 1
ATOM 557 O O . ASN A 1 70 ? 4.039 2.064 5.214 1.00 82.50 70 ASN A O 1
ATOM 561 N N . SER A 1 71 ? 1.810 2.220 5.146 1.00 76.75 71 SER A N 1
ATOM 562 C CA . SER A 1 71 ? 1.745 2.024 3.693 1.00 76.75 71 SER A CA 1
ATOM 563 C C . SER A 1 71 ? 2.449 3.152 2.929 1.00 76.75 71 SER A C 1
ATOM 565 O O . SER A 1 71 ? 3.146 2.899 1.948 1.00 76.75 71 SER A O 1
ATOM 567 N N . ARG A 1 72 ? 2.307 4.408 3.374 1.00 80.75 72 ARG A N 1
ATOM 568 C CA . ARG A 1 72 ? 3.015 5.546 2.765 1.00 80.75 72 ARG A CA 1
ATOM 569 C C . ARG A 1 72 ? 4.518 5.494 3.025 1.00 80.75 72 ARG A C 1
ATOM 571 O O . ARG A 1 72 ? 5.273 5.818 2.116 1.00 80.75 72 ARG A O 1
ATOM 578 N N . LEU A 1 73 ? 4.929 5.098 4.227 1.00 79.94 73 LEU A N 1
ATOM 579 C CA . LEU A 1 73 ? 6.328 4.936 4.604 1.00 79.94 73 LEU A CA 1
ATOM 580 C C . LEU A 1 73 ? 6.982 3.857 3.740 1.00 79.94 73 LEU A C 1
ATOM 582 O O . LEU A 1 73 ? 7.939 4.165 3.0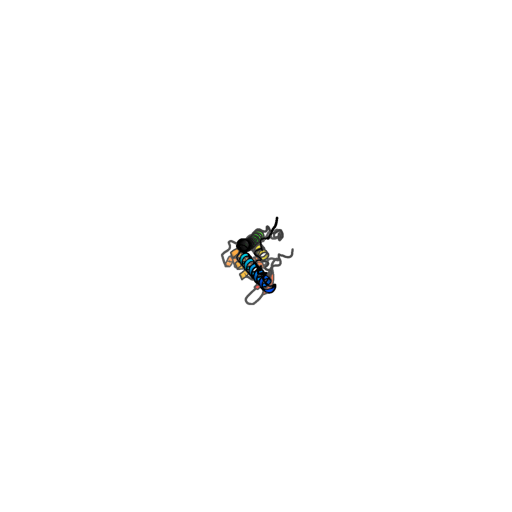47 1.00 79.94 73 LEU A O 1
ATOM 586 N N . SER A 1 74 ? 6.380 2.670 3.658 1.00 71.62 74 SER A N 1
ATOM 587 C CA . SER A 1 74 ? 6.868 1.565 2.825 1.00 71.62 74 SER A CA 1
ATOM 588 C C . SER A 1 74 ? 7.012 1.966 1.350 1.00 71.62 74 SER A C 1
ATOM 590 O O . SER A 1 74 ? 8.038 1.700 0.727 1.00 71.62 74 SER A O 1
ATOM 592 N N . LYS A 1 75 ? 6.047 2.716 0.796 1.00 69.44 75 LYS A N 1
ATOM 593 C CA . LYS A 1 75 ? 6.156 3.271 -0.566 1.00 69.44 75 LYS A CA 1
ATOM 594 C C . LYS A 1 75 ? 7.324 4.248 -0.713 1.00 69.44 75 LYS A C 1
ATOM 596 O O . LYS A 1 75 ? 8.016 4.220 -1.725 1.00 69.44 75 LYS A O 1
ATOM 601 N N . LEU A 1 76 ? 7.535 5.132 0.262 1.00 71.44 76 LEU A N 1
ATOM 602 C CA . LEU A 1 76 ? 8.639 6.097 0.234 1.00 71.44 76 LEU A CA 1
ATOM 603 C C . LEU A 1 76 ? 9.999 5.419 0.409 1.00 71.44 76 LEU A C 1
ATOM 605 O O . LEU A 1 76 ? 10.944 5.775 -0.291 1.00 71.44 76 LEU A O 1
ATOM 609 N N . GLU A 1 77 ? 10.096 4.442 1.305 1.00 69.69 77 GLU A N 1
ATOM 610 C CA . GLU A 1 77 ? 11.300 3.644 1.536 1.00 69.69 77 GLU A CA 1
ATOM 611 C C . GLU A 1 77 ? 11.682 2.862 0.284 1.00 69.69 77 GLU A C 1
ATOM 613 O O . GLU A 1 77 ? 12.844 2.887 -0.114 1.00 69.69 77 GLU A O 1
ATOM 618 N N . ALA A 1 78 ? 10.710 2.266 -0.405 1.00 62.56 78 ALA A N 1
ATOM 619 C CA . ALA A 1 78 ? 10.970 1.543 -1.640 1.00 62.56 78 ALA A CA 1
ATOM 620 C C . ALA A 1 78 ? 11.359 2.475 -2.805 1.00 62.56 78 ALA A C 1
ATOM 622 O O . ALA A 1 78 ? 12.300 2.189 -3.545 1.00 62.56 78 ALA A O 1
ATOM 623 N N . VAL A 1 79 ? 10.719 3.646 -2.934 1.00 62.75 79 VAL A N 1
ATOM 624 C CA . VAL A 1 79 ? 11.091 4.651 -3.951 1.00 62.75 79 VAL A CA 1
ATOM 625 C C . VAL A 1 79 ? 12.494 5.216 -3.707 1.00 62.75 79 VAL A C 1
ATOM 627 O O . VAL A 1 79 ? 13.249 5.425 -4.659 1.00 62.75 79 VAL A O 1
ATOM 630 N N . ASN A 1 80 ? 12.861 5.446 -2.446 1.00 60.00 80 ASN A N 1
ATOM 631 C CA . ASN A 1 80 ? 14.157 6.018 -2.087 1.00 60.00 80 ASN A CA 1
ATOM 632 C C . ASN A 1 80 ? 15.261 4.964 -1.910 1.00 60.00 80 ASN A C 1
ATOM 634 O O . ASN A 1 80 ? 16.429 5.332 -1.861 1.00 60.00 80 ASN A O 1
ATOM 638 N N . GLY A 1 81 ? 14.929 3.669 -1.895 1.00 54.53 81 GLY A N 1
ATOM 639 C CA . GLY A 1 81 ? 15.883 2.595 -1.599 1.00 54.53 81 GLY A CA 1
ATOM 640 C C . GLY A 1 81 ? 16.417 2.650 -0.169 1.00 54.53 81 GLY A C 1
ATOM 641 O O . GLY A 1 81 ? 17.593 2.411 0.036 1.00 54.53 81 GLY A O 1
ATOM 642 N N . LEU A 1 82 ? 15.573 3.034 0.792 1.00 60.50 82 LEU A N 1
ATOM 643 C CA . LEU A 1 82 ? 15.897 3.024 2.227 1.00 60.50 82 LEU A CA 1
ATOM 644 C C . LEU A 1 82 ? 15.425 1.734 2.919 1.00 60.50 82 LEU A C 1
ATOM 646 O O . LEU A 1 82 ? 15.639 1.560 4.115 1.00 60.50 82 LEU A O 1
ATOM 650 N N . SER A 1 83 ? 14.765 0.847 2.169 1.00 55.56 83 SER A N 1
ATOM 651 C CA . SER A 1 83 ? 14.510 -0.530 2.585 1.00 55.56 83 SER A CA 1
ATOM 652 C C . SER A 1 83 ? 15.848 -1.258 2.691 1.00 55.56 83 SER A C 1
ATOM 654 O O . SER A 1 83 ? 16.613 -1.243 1.733 1.00 55.56 83 SER A O 1
ATOM 656 N N . GLY A 1 84 ? 16.121 -1.892 3.833 1.00 48.78 84 GLY A N 1
ATOM 657 C CA . GLY A 1 84 ? 17.350 -2.660 4.072 1.00 48.78 84 GLY A CA 1
ATOM 658 C C . GLY A 1 84 ? 17.581 -3.839 3.113 1.00 48.78 84 GLY A C 1
ATOM 659 O O . GLY A 1 84 ? 18.678 -4.384 3.115 1.00 48.78 84 GLY A O 1
ATOM 660 N N . ASP A 1 85 ? 16.594 -4.189 2.280 1.00 48.56 85 ASP A N 1
ATOM 661 C CA . ASP A 1 85 ? 16.782 -4.959 1.041 1.00 48.56 85 ASP A CA 1
ATOM 662 C C . ASP A 1 85 ? 17.222 -4.006 -0.080 1.00 48.56 85 ASP A C 1
ATOM 664 O O . ASP A 1 85 ? 16.455 -3.631 -0.977 1.00 48.56 85 ASP A O 1
ATOM 668 N N . GLU A 1 86 ? 18.460 -3.535 0.009 1.00 50.31 86 GLU A N 1
ATOM 669 C CA . GLU A 1 86 ? 19.080 -2.783 -1.070 1.00 50.31 86 GLU A CA 1
ATOM 670 C C . GLU A 1 86 ? 19.429 -3.783 -2.180 1.00 50.31 86 GLU A C 1
ATOM 672 O O . GLU A 1 86 ? 20.455 -4.453 -2.123 1.00 50.31 86 GLU A O 1
ATOM 677 N N . ILE A 1 87 ? 18.556 -3.923 -3.187 1.00 53.69 87 ILE A N 1
ATOM 678 C CA . ILE A 1 87 ? 18.954 -4.582 -4.437 1.00 53.69 87 ILE A CA 1
ATOM 679 C C . ILE A 1 87 ? 20.134 -3.778 -4.965 1.00 53.69 87 ILE A C 1
ATOM 681 O O . ILE A 1 87 ? 19.985 -2.587 -5.279 1.00 53.69 87 ILE A O 1
ATOM 685 N N . ASP A 1 88 ? 21.292 -4.428 -5.042 1.00 54.47 88 ASP A N 1
ATOM 686 C CA . ASP A 1 88 ? 22.525 -3.818 -5.504 1.00 54.47 88 ASP A CA 1
ATOM 687 C C . ASP A 1 88 ? 22.445 -3.536 -7.012 1.00 54.47 88 ASP A C 1
ATOM 689 O O . ASP A 1 88 ? 22.947 -4.253 -7.870 1.00 54.47 88 ASP A O 1
ATOM 693 N N . LEU A 1 89 ? 21.771 -2.438 -7.355 1.00 56.78 89 LEU A N 1
ATOM 694 C CA . LEU A 1 89 ? 21.747 -1.880 -8.701 1.00 56.78 89 LEU A CA 1
ATOM 695 C C . LEU A 1 89 ? 23.017 -1.048 -8.972 1.00 56.78 89 LEU A C 1
ATOM 697 O O . LEU A 1 89 ? 23.025 -0.263 -9.932 1.00 56.78 89 LEU A O 1
ATOM 701 N N . SER A 1 90 ? 24.068 -1.139 -8.143 1.00 50.41 90 SER A N 1
ATOM 702 C CA . SER A 1 90 ? 25.331 -0.429 -8.381 1.00 50.41 90 SER A CA 1
ATOM 703 C C . SER A 1 90 ? 26.057 -0.962 -9.618 1.00 50.41 90 SER A C 1
ATOM 705 O O . SER A 1 90 ? 26.625 -0.161 -10.363 1.00 50.41 90 SER A O 1
ATOM 707 N N . ASP A 1 91 ? 25.896 -2.252 -9.936 1.00 49.09 91 ASP A N 1
ATOM 708 C CA . ASP A 1 91 ? 26.502 -2.878 -11.120 1.00 49.09 91 ASP A CA 1
ATOM 709 C C . ASP A 1 91 ? 25.820 -2.454 -12.439 1.00 49.09 91 ASP A C 1
ATOM 711 O O . ASP A 1 91 ? 26.353 -2.595 -13.539 1.00 49.09 91 ASP A O 1
ATOM 715 N N . THR A 1 92 ? 24.664 -1.783 -12.351 1.00 51.41 92 THR A N 1
ATOM 716 C CA . THR A 1 92 ? 23.989 -1.169 -13.507 1.00 51.41 92 THR A CA 1
ATOM 717 C C . THR A 1 92 ? 24.546 0.228 -13.812 1.00 51.41 92 THR A C 1
ATOM 719 O O . THR A 1 92 ? 23.816 1.222 -13.886 1.00 51.41 92 THR A O 1
ATOM 722 N N . SER A 1 93 ? 25.865 0.327 -13.990 1.00 46.06 93 SER A N 1
ATOM 723 C CA . SER A 1 93 ? 26.572 1.554 -14.409 1.00 46.06 93 SER A CA 1
ATOM 724 C C . SER A 1 93 ? 26.035 2.122 -15.742 1.00 46.06 93 SER A C 1
ATOM 726 O O . SER A 1 93 ? 26.098 3.324 -15.992 1.00 46.06 93 SER A O 1
ATOM 728 N N . ALA A 1 94 ? 25.403 1.274 -16.565 1.00 52.72 94 ALA A N 1
ATOM 729 C CA . ALA A 1 94 ? 24.789 1.644 -17.842 1.00 52.72 94 ALA A CA 1
ATOM 730 C C . ALA A 1 94 ? 23.283 1.987 -17.777 1.00 52.72 94 ALA A C 1
ATOM 732 O O . ALA A 1 94 ? 22.736 2.477 -18.767 1.00 52.72 94 ALA A O 1
ATOM 733 N N . ALA A 1 95 ? 22.592 1.740 -16.656 1.00 59.41 95 ALA A N 1
ATOM 734 C CA . ALA A 1 95 ? 21.155 2.003 -16.552 1.00 59.41 95 ALA A CA 1
ATOM 735 C C . ALA A 1 95 ? 20.889 3.449 -16.114 1.00 59.41 95 ALA A C 1
ATOM 737 O O . ALA A 1 95 ? 21.367 3.909 -15.074 1.00 59.41 95 ALA A O 1
ATOM 738 N N . ASP A 1 96 ? 20.083 4.168 -16.893 1.00 75.88 96 ASP A N 1
ATOM 739 C CA . ASP A 1 96 ? 19.662 5.527 -16.565 1.00 75.88 96 ASP A CA 1
ATOM 740 C C . ASP A 1 96 ? 18.891 5.538 -15.228 1.00 75.88 96 ASP A C 1
ATOM 742 O O . ASP A 1 96 ? 18.093 4.649 -14.924 1.00 75.88 96 ASP A O 1
ATOM 746 N N . HIS A 1 97 ? 19.117 6.568 -14.411 1.00 78.25 97 HIS A N 1
ATOM 747 C CA . HIS A 1 97 ? 18.501 6.744 -13.094 1.00 78.25 97 HIS A CA 1
ATOM 748 C C . HIS A 1 97 ? 16.968 6.574 -13.084 1.00 78.25 97 HIS A C 1
ATOM 750 O O . HIS A 1 97 ? 16.392 6.099 -12.104 1.00 78.25 97 HIS A O 1
ATOM 756 N N . ARG A 1 98 ? 16.290 6.930 -14.178 1.00 83.56 98 ARG A N 1
ATOM 757 C CA . ARG A 1 98 ? 14.843 6.745 -14.341 1.00 83.56 98 ARG A CA 1
ATOM 758 C C . ARG A 1 98 ? 14.453 5.270 -14.474 1.00 83.56 98 ARG A C 1
ATOM 760 O O . ARG A 1 98 ? 13.432 4.875 -13.923 1.00 83.56 98 ARG A O 1
ATOM 767 N N . ASP A 1 99 ? 15.271 4.459 -15.140 1.00 84.69 99 ASP A N 1
ATOM 768 C CA . ASP A 1 99 ? 15.060 3.009 -15.257 1.00 84.69 99 ASP A CA 1
ATOM 769 C C . ASP A 1 99 ? 15.245 2.338 -13.894 1.00 84.69 99 ASP A C 1
ATOM 771 O O . ASP A 1 99 ? 14.427 1.512 -13.493 1.00 84.69 99 ASP A O 1
ATOM 775 N N . LYS A 1 100 ? 16.236 2.794 -13.115 1.00 82.25 100 LYS A N 1
ATOM 776 C CA . LYS A 1 100 ? 16.421 2.357 -11.722 1.00 82.25 100 LYS A CA 1
ATOM 777 C C . LYS A 1 100 ? 15.197 2.662 -10.854 1.00 82.25 100 LYS A C 1
ATOM 779 O O . LYS A 1 100 ? 14.786 1.813 -10.070 1.00 82.25 100 LYS A O 1
ATOM 784 N N . LYS A 1 101 ? 14.571 3.837 -11.009 1.00 83.00 101 LYS A N 1
ATOM 785 C CA . LYS A 1 101 ? 13.324 4.178 -10.294 1.00 83.00 101 LYS A CA 1
ATOM 786 C C . LYS A 1 101 ? 12.163 3.255 -10.655 1.00 83.00 101 LYS A C 1
ATOM 788 O O . LYS A 1 101 ? 11.404 2.879 -9.769 1.00 83.00 101 LYS A O 1
ATOM 793 N N . VAL A 1 102 ? 12.032 2.889 -11.929 1.00 87.00 102 VAL A N 1
ATOM 794 C CA . VAL A 1 102 ? 10.992 1.953 -12.376 1.00 87.00 102 VAL A CA 1
ATOM 795 C C . VAL A 1 102 ? 11.237 0.557 -11.809 1.00 87.00 102 VAL A C 1
ATOM 797 O O . VAL A 1 102 ? 10.309 -0.024 -11.260 1.00 87.00 102 VAL A O 1
ATOM 800 N N . MET A 1 103 ? 12.472 0.049 -11.845 1.00 85.50 103 MET A N 1
ATOM 801 C CA . MET A 1 103 ? 12.810 -1.248 -11.239 1.00 85.50 103 MET A CA 1
ATOM 802 C C . MET A 1 103 ? 12.543 -1.263 -9.727 1.00 85.50 103 MET A C 1
ATOM 804 O O . MET A 1 103 ? 11.901 -2.184 -9.230 1.00 85.50 103 MET A O 1
ATOM 808 N N . LYS A 1 104 ? 12.925 -0.199 -9.005 1.00 80.94 104 LYS A N 1
ATOM 809 C CA . LYS A 1 104 ? 12.586 -0.040 -7.580 1.00 80.94 104 LYS A CA 1
ATOM 810 C C . LYS A 1 104 ? 11.075 -0.056 -7.333 1.00 80.94 104 LYS A C 1
ATOM 812 O O . LYS A 1 104 ? 10.627 -0.658 -6.366 1.00 80.94 104 LYS A O 1
ATOM 817 N N . ALA A 1 105 ? 10.283 0.566 -8.206 1.00 84.69 105 ALA A N 1
ATOM 818 C CA . ALA A 1 105 ? 8.826 0.566 -8.086 1.00 84.69 105 ALA A CA 1
ATOM 819 C C . ALA A 1 105 ? 8.199 -0.819 -8.346 1.00 84.69 105 ALA A C 1
ATOM 821 O O . ALA A 1 105 ? 7.250 -1.187 -7.663 1.00 84.69 105 ALA A O 1
ATOM 822 N N . ILE A 1 106 ? 8.746 -1.614 -9.273 1.00 85.56 106 ILE A N 1
ATOM 823 C CA . ILE A 1 106 ? 8.303 -3.004 -9.509 1.00 85.56 106 ILE A CA 1
ATOM 824 C C . ILE A 1 106 ? 8.473 -3.846 -8.239 1.00 85.56 106 ILE A C 1
ATOM 826 O O . ILE A 1 106 ? 7.561 -4.578 -7.853 1.00 85.56 106 ILE A O 1
ATOM 830 N N . VAL A 1 107 ? 9.620 -3.692 -7.574 1.00 81.38 107 VAL A N 1
ATOM 831 C CA . VAL A 1 107 ? 9.949 -4.376 -6.315 1.00 81.38 107 VAL A CA 1
ATOM 832 C C . VAL A 1 107 ? 9.052 -3.883 -5.183 1.00 81.38 107 VAL A C 1
ATOM 834 O O . VAL A 1 107 ? 8.484 -4.695 -4.460 1.00 81.38 107 VAL A O 1
ATOM 837 N N . ALA A 1 108 ? 8.859 -2.563 -5.074 1.00 75.12 108 ALA A N 1
ATOM 838 C CA . ALA A 1 108 ? 7.965 -1.940 -4.096 1.00 75.12 108 ALA A CA 1
ATOM 839 C C . ALA A 1 108 ? 6.534 -2.488 -4.166 1.00 75.12 108 ALA A C 1
ATOM 841 O O . ALA A 1 108 ? 5.893 -2.716 -3.143 1.00 75.12 108 ALA A O 1
ATOM 842 N N . ASP A 1 109 ? 6.040 -2.685 -5.388 1.00 80.50 109 ASP A N 1
ATOM 843 C CA . ASP A 1 109 ? 4.702 -3.202 -5.649 1.00 80.50 109 ASP A CA 1
ATOM 844 C C . ASP A 1 109 ? 4.628 -4.740 -5.540 1.00 80.50 109 ASP A C 1
ATOM 846 O O . ASP A 1 109 ? 3.538 -5.304 -5.645 1.00 80.50 109 ASP A O 1
ATOM 850 N N . GLY A 1 110 ? 5.762 -5.432 -5.363 1.00 76.25 110 GLY A N 1
ATOM 851 C CA . GLY A 1 110 ? 5.838 -6.894 -5.312 1.00 76.25 110 GLY A CA 1
ATOM 852 C C . GLY A 1 110 ? 5.424 -7.577 -6.620 1.00 76.25 110 GLY A C 1
ATOM 853 O O . GLY A 1 110 ? 4.905 -8.695 -6.604 1.00 76.25 110 GLY A O 1
ATOM 854 N N . ARG A 1 111 ? 5.589 -6.904 -7.767 1.00 82.06 111 ARG A N 1
ATOM 855 C CA . ARG A 1 111 ? 5.150 -7.428 -9.069 1.00 82.06 111 ARG A CA 1
ATOM 856 C C . ARG A 1 111 ? 6.201 -8.373 -9.646 1.00 82.06 111 ARG A C 1
ATOM 858 O O . ARG A 1 111 ? 7.205 -7.932 -10.191 1.00 82.06 111 ARG A O 1
ATOM 865 N N . GLU A 1 112 ? 5.925 -9.675 -9.621 1.00 83.06 112 GLU A N 1
ATOM 866 C CA . GLU A 1 112 ? 6.773 -10.672 -10.300 1.00 83.06 112 GLU A CA 1
ATOM 867 C C . GLU A 1 112 ? 6.656 -10.566 -11.832 1.00 83.06 112 GLU A C 1
ATOM 869 O O . GLU A 1 112 ? 7.607 -10.837 -12.561 1.00 83.06 112 GLU A O 1
ATOM 874 N N . ARG A 1 113 ? 5.481 -10.170 -12.342 1.00 88.88 113 ARG A N 1
ATOM 875 C CA . ARG A 1 113 ? 5.182 -10.092 -13.778 1.00 88.88 113 ARG A CA 1
ATOM 876 C C . ARG A 1 113 ? 4.682 -8.713 -14.161 1.00 88.88 113 ARG A C 1
ATOM 878 O O . ARG A 1 113 ? 3.827 -8.153 -13.480 1.00 88.88 113 ARG A O 1
ATOM 885 N N . VAL A 1 114 ? 5.171 -8.211 -15.288 1.00 90.19 114 VAL A N 1
ATOM 886 C CA . VAL A 1 114 ? 4.816 -6.892 -15.812 1.00 90.19 114 VAL A CA 1
ATOM 887 C C . VAL A 1 114 ? 4.549 -6.942 -17.312 1.00 90.19 114 VAL A C 1
ATOM 889 O O . VAL A 1 114 ? 5.181 -7.689 -18.065 1.00 90.19 114 VAL A O 1
ATOM 892 N N . THR A 1 115 ? 3.591 -6.139 -17.756 1.00 91.62 115 THR A N 1
ATOM 893 C CA . THR A 1 115 ? 3.282 -5.893 -19.167 1.00 91.62 115 THR A CA 1
ATOM 894 C C . THR A 1 115 ? 3.838 -4.543 -19.627 1.00 91.62 115 THR A C 1
ATOM 896 O O . THR A 1 115 ? 4.328 -3.741 -18.832 1.00 91.62 115 THR A O 1
ATOM 899 N N . ILE A 1 116 ? 3.743 -4.251 -20.931 1.00 89.88 116 ILE A N 1
ATOM 900 C CA . ILE A 1 116 ? 4.113 -2.930 -21.470 1.00 89.88 116 ILE A CA 1
ATOM 901 C C . ILE A 1 116 ? 3.293 -1.820 -20.806 1.00 89.88 116 ILE A C 1
ATOM 903 O O . ILE A 1 116 ? 3.831 -0.749 -20.531 1.00 89.88 116 ILE A O 1
ATOM 907 N N . ASP A 1 117 ? 2.003 -2.055 -20.574 1.00 90.00 117 ASP A N 1
ATOM 908 C CA . ASP A 1 117 ? 1.124 -1.035 -20.009 1.00 90.00 117 ASP A CA 1
ATOM 909 C C . ASP A 1 117 ? 1.421 -0.802 -18.524 1.00 90.00 117 ASP A C 1
ATOM 911 O O . ASP A 1 117 ? 1.480 0.357 -18.112 1.00 90.00 117 ASP A O 1
ATOM 915 N N . ASP A 1 118 ? 1.771 -1.854 -17.775 1.00 90.88 118 ASP A N 1
ATOM 916 C CA . ASP A 1 118 ? 2.290 -1.715 -16.407 1.00 90.88 118 ASP A CA 1
ATOM 917 C C . ASP A 1 118 ? 3.571 -0.876 -16.386 1.00 90.88 118 ASP A C 1
ATOM 919 O O . ASP A 1 118 ? 3.691 0.078 -15.620 1.00 90.88 118 ASP A O 1
ATOM 923 N N . LEU A 1 119 ? 4.529 -1.178 -17.270 1.00 90.38 119 LEU A N 1
ATOM 924 C CA . LEU A 1 119 ? 5.775 -0.417 -17.350 1.00 90.38 119 LEU A CA 1
ATOM 925 C C . LEU A 1 119 ? 5.511 1.047 -17.725 1.00 90.38 119 LEU A C 1
ATOM 927 O O . LEU A 1 119 ? 6.105 1.947 -17.137 1.00 90.38 119 LEU A O 1
ATOM 931 N N . ARG A 1 120 ? 4.586 1.324 -18.654 1.00 91.25 120 ARG A N 1
ATOM 932 C CA . ARG A 1 120 ? 4.185 2.700 -18.997 1.00 91.25 120 ARG A CA 1
ATOM 933 C C . ARG A 1 120 ? 3.604 3.443 -17.804 1.00 91.25 120 ARG A C 1
ATOM 935 O O . ARG A 1 120 ? 3.917 4.621 -17.626 1.00 91.25 120 ARG A O 1
ATOM 942 N N . GLU A 1 121 ? 2.748 2.789 -17.029 1.00 91.31 121 GLU A N 1
ATOM 943 C CA . GLU A 1 121 ? 2.170 3.365 -15.820 1.00 91.31 121 GLU A CA 1
ATOM 944 C C . GLU A 1 121 ? 3.264 3.677 -14.796 1.00 91.31 121 GLU A C 1
ATOM 946 O O . GLU A 1 121 ? 3.346 4.808 -14.314 1.00 91.31 121 GLU A O 1
ATOM 951 N N . LEU A 1 122 ? 4.179 2.735 -14.567 1.00 90.75 122 LEU A N 1
ATOM 952 C CA . LEU A 1 122 ? 5.305 2.908 -13.653 1.00 90.75 122 LEU A CA 1
ATOM 953 C C . LEU A 1 122 ? 6.224 4.057 -14.086 1.00 90.75 122 LEU A C 1
ATOM 955 O O . LEU A 1 122 ? 6.559 4.921 -13.276 1.00 90.75 122 LEU A O 1
ATOM 959 N N . TYR A 1 123 ? 6.573 4.163 -15.370 1.00 90.56 123 TYR A N 1
ATOM 960 C CA . TYR A 1 123 ? 7.346 5.310 -15.854 1.00 90.56 123 TYR A CA 1
ATOM 961 C C . TYR A 1 123 ? 6.600 6.634 -15.651 1.00 90.56 123 TYR A C 1
ATOM 963 O O . TYR A 1 123 ? 7.212 7.624 -15.249 1.00 90.56 123 TYR A O 1
ATOM 971 N N . ARG A 1 124 ? 5.291 6.692 -15.912 1.00 89.50 124 ARG A N 1
ATOM 972 C CA . ARG A 1 124 ? 4.508 7.927 -15.735 1.00 89.50 124 ARG A CA 1
ATOM 973 C C . ARG A 1 124 ? 4.374 8.322 -14.265 1.00 89.50 124 ARG A C 1
ATOM 975 O O . ARG A 1 124 ? 4.425 9.515 -13.965 1.00 89.50 124 ARG A O 1
ATOM 982 N N . GLY A 1 125 ? 4.221 7.342 -13.378 1.00 87.31 125 GLY A N 1
ATOM 983 C CA . GLY A 1 125 ? 4.080 7.544 -11.937 1.00 87.31 125 GLY A CA 1
ATOM 984 C C . GLY A 1 125 ? 5.392 7.893 -11.234 1.00 87.31 125 GLY A C 1
ATOM 985 O O . GLY A 1 125 ? 5.388 8.702 -10.310 1.00 87.31 125 GLY A O 1
ATOM 986 N N . HIS A 1 126 ? 6.516 7.336 -11.694 1.00 82.94 126 HIS A N 1
ATOM 987 C CA . HIS A 1 126 ? 7.795 7.404 -10.975 1.00 82.94 126 HIS A CA 1
ATOM 988 C C . HIS A 1 126 ? 8.883 8.222 -11.690 1.00 82.94 126 HIS A C 1
ATOM 990 O O . HIS A 1 126 ? 9.970 8.418 -11.141 1.00 82.94 126 HIS A O 1
ATOM 996 N N . THR A 1 127 ? 8.611 8.737 -12.895 1.00 85.44 127 THR A N 1
ATOM 997 C CA . THR A 1 127 ? 9.554 9.568 -13.665 1.00 85.44 127 THR A CA 1
ATOM 998 C C . THR A 1 127 ? 8.877 10.807 -14.260 1.00 85.44 127 THR A C 1
ATOM 1000 O O . THR A 1 127 ? 7.652 10.938 -14.267 1.00 85.44 127 THR A O 1
ATOM 1003 N N . ASP A 1 128 ? 9.683 11.731 -14.779 1.00 85.56 128 ASP A N 1
ATOM 1004 C CA . ASP A 1 128 ? 9.277 12.942 -15.501 1.00 85.56 128 ASP A CA 1
ATOM 1005 C C . ASP A 1 128 ? 8.961 12.692 -16.992 1.00 85.56 128 ASP A C 1
ATOM 1007 O O . ASP A 1 128 ? 8.528 13.604 -17.697 1.00 85.56 128 ASP A O 1
ATOM 1011 N N . ILE A 1 129 ? 9.125 11.463 -17.497 1.00 84.00 129 ILE A N 1
ATOM 1012 C CA . ILE A 1 129 ? 8.902 11.149 -18.915 1.00 84.00 129 ILE A CA 1
ATOM 1013 C C . ILE A 1 129 ? 7.399 11.140 -19.227 1.00 84.00 129 ILE A C 1
ATOM 1015 O O . ILE A 1 129 ? 6.608 10.435 -18.596 1.00 84.00 129 ILE A O 1
ATOM 1019 N N . ARG A 1 130 ? 6.993 11.920 -20.236 1.00 84.94 130 ARG A N 1
ATOM 1020 C CA . ARG A 1 130 ? 5.601 11.985 -20.727 1.00 84.94 130 ARG A CA 1
ATOM 1021 C C . ARG A 1 130 ? 5.445 11.625 -22.206 1.00 84.94 130 ARG A C 1
ATOM 1023 O O . ARG A 1 130 ? 4.355 11.228 -22.611 1.00 84.94 130 ARG A O 1
ATOM 1030 N N . SER A 1 131 ? 6.517 11.714 -22.996 1.00 90.38 131 SER A N 1
ATOM 1031 C CA . SER A 1 131 ? 6.498 11.366 -24.423 1.00 90.38 131 SER A CA 1
ATOM 1032 C C . SER A 1 131 ? 6.277 9.867 -24.631 1.00 90.38 131 SER A C 1
ATOM 1034 O O . SER A 1 131 ? 7.001 9.040 -24.076 1.00 90.38 131 SER A O 1
ATOM 1036 N N . ALA A 1 132 ? 5.288 9.513 -25.455 1.00 87.44 132 ALA A N 1
ATOM 1037 C CA . ALA A 1 132 ? 4.964 8.122 -25.759 1.00 87.44 132 ALA A CA 1
ATOM 1038 C C . ALA A 1 132 ? 6.088 7.404 -26.527 1.00 87.44 132 ALA A C 1
ATOM 1040 O O . ALA A 1 132 ? 6.327 6.222 -26.279 1.00 87.44 132 ALA A O 1
ATOM 1041 N N . GLU A 1 133 ? 6.791 8.111 -27.416 1.00 87.81 133 GLU A N 1
ATOM 1042 C CA . GLU A 1 133 ? 7.931 7.565 -28.164 1.00 87.81 133 GLU A CA 1
ATOM 1043 C C . GLU A 1 133 ? 9.104 7.277 -27.229 1.00 87.81 133 GLU A C 1
ATOM 1045 O O . GLU A 1 133 ? 9.612 6.159 -27.200 1.00 87.81 133 GLU A O 1
ATOM 1050 N N . THR A 1 134 ? 9.437 8.232 -26.357 1.00 87.56 134 THR A N 1
ATOM 1051 C CA . THR A 1 134 ? 10.493 8.048 -25.356 1.00 87.56 134 THR A CA 1
ATOM 1052 C C . THR A 1 134 ? 10.167 6.897 -24.409 1.00 87.56 134 THR A C 1
ATOM 1054 O O . THR A 1 134 ? 11.030 6.072 -24.140 1.00 87.56 134 THR A O 1
ATOM 1057 N N . LEU A 1 135 ? 8.921 6.784 -23.933 1.00 89.69 135 LEU A N 1
ATOM 1058 C CA . LEU A 1 135 ? 8.506 5.651 -23.098 1.00 89.69 135 LEU A CA 1
ATOM 1059 C C . LEU A 1 135 ? 8.674 4.315 -23.822 1.00 89.69 135 LEU A C 1
ATOM 1061 O O . LEU A 1 135 ? 9.137 3.350 -23.225 1.00 89.69 135 LEU A O 1
ATOM 1065 N N . LYS A 1 136 ? 8.307 4.252 -25.103 1.00 89.12 136 LYS A N 1
ATOM 1066 C CA . LYS A 1 136 ? 8.426 3.032 -25.902 1.00 89.12 136 LYS A CA 1
ATOM 1067 C C . LYS A 1 136 ? 9.885 2.596 -26.042 1.00 89.12 136 LYS A C 1
ATOM 1069 O O . LYS A 1 136 ? 10.178 1.424 -25.813 1.00 89.12 136 LYS A O 1
ATOM 1074 N N . ASP A 1 137 ? 10.777 3.522 -26.378 1.00 87.88 137 ASP A N 1
ATOM 1075 C CA . ASP A 1 137 ? 12.203 3.225 -26.532 1.00 87.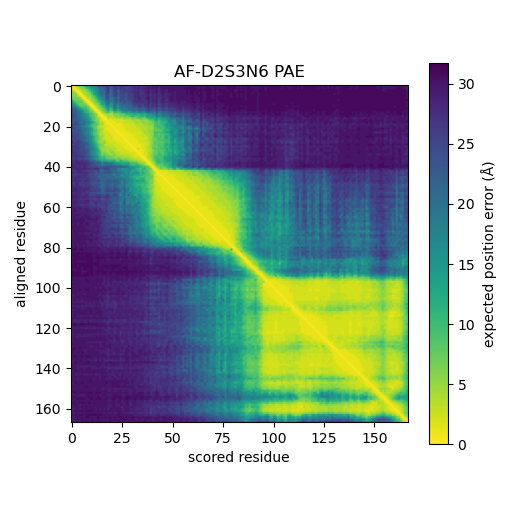88 137 ASP A CA 1
ATOM 1076 C C . ASP A 1 137 ? 12.830 2.815 -25.200 1.00 87.88 137 ASP A C 1
ATOM 1078 O O . ASP A 1 137 ? 13.588 1.851 -25.137 1.00 87.88 137 ASP A O 1
ATOM 1082 N N . ARG A 1 138 ? 12.440 3.478 -24.109 1.00 88.62 138 ARG A N 1
ATOM 1083 C CA . ARG A 1 138 ? 12.922 3.159 -22.763 1.00 88.62 138 ARG A CA 1
ATOM 1084 C C . ARG A 1 138 ? 12.469 1.799 -22.275 1.00 88.62 138 ARG A C 1
ATOM 1086 O O . ARG A 1 138 ? 13.300 1.035 -21.808 1.00 88.62 138 ARG A O 1
ATOM 1093 N N . ILE A 1 139 ? 11.194 1.465 -22.450 1.00 90.19 139 ILE A N 1
ATOM 1094 C CA . ILE A 1 139 ? 10.673 0.136 -22.114 1.00 90.19 139 ILE A CA 1
ATOM 1095 C C . ILE A 1 139 ? 11.401 -0.936 -22.922 1.00 90.19 139 ILE A C 1
ATOM 1097 O O . ILE A 1 139 ? 11.754 -1.977 -22.375 1.00 90.19 139 ILE A O 1
ATOM 1101 N N . LYS A 1 140 ? 11.671 -0.681 -24.207 1.00 89.31 140 LYS A N 1
ATOM 1102 C CA . LYS A 1 140 ? 12.433 -1.606 -25.049 1.00 89.31 140 LYS A CA 1
ATOM 1103 C C . LYS A 1 140 ? 13.857 -1.817 -24.526 1.00 89.31 140 LYS A C 1
ATOM 1105 O O . LYS A 1 140 ? 14.303 -2.955 -24.486 1.00 89.31 140 LYS A O 1
ATOM 1110 N N . THR A 1 141 ? 14.550 -0.753 -24.124 1.00 87.12 141 THR A N 1
ATOM 1111 C CA . THR A 1 141 ? 15.895 -0.858 -23.539 1.00 87.12 141 THR A CA 1
ATOM 1112 C C . THR A 1 141 ? 15.862 -1.551 -22.178 1.00 87.12 141 THR A C 1
ATOM 1114 O O . THR A 1 141 ? 16.651 -2.455 -21.946 1.00 87.12 141 THR A O 1
ATOM 1117 N N . LEU A 1 142 ? 14.918 -1.188 -21.306 1.00 87.06 142 LEU A N 1
ATOM 1118 C CA . LEU A 1 142 ? 14.780 -1.751 -19.963 1.00 87.06 142 LEU A CA 1
ATOM 1119 C C . LEU A 1 142 ? 14.512 -3.262 -20.005 1.00 87.06 142 LEU A C 1
ATOM 1121 O O . LEU A 1 142 ? 15.158 -4.021 -19.294 1.00 87.06 142 LEU A O 1
ATOM 1125 N N . THR A 1 143 ? 13.581 -3.694 -20.858 1.00 87.38 143 THR A N 1
ATOM 1126 C CA . THR A 1 143 ? 13.214 -5.113 -21.023 1.00 87.38 143 THR A CA 1
ATOM 1127 C C . THR A 1 143 ? 14.256 -5.939 -21.7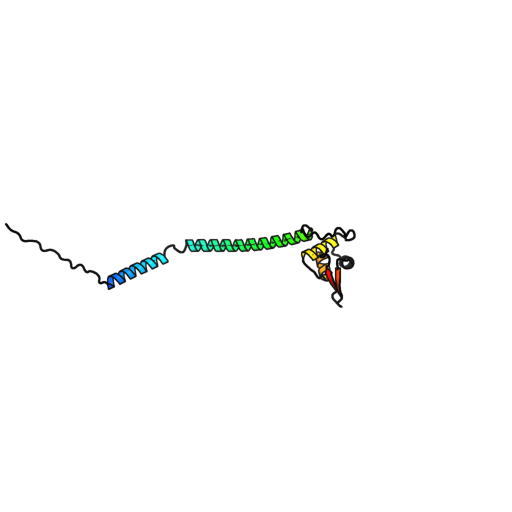79 1.00 87.38 143 THR A C 1
ATOM 1129 O O . THR A 1 143 ? 14.116 -7.156 -21.852 1.00 87.38 143 THR A O 1
ATOM 1132 N N . ALA A 1 144 ? 15.275 -5.297 -22.360 1.00 84.75 144 ALA A N 1
ATOM 1133 C CA . ALA A 1 144 ? 16.426 -5.967 -22.961 1.00 84.75 144 ALA A CA 1
ATOM 1134 C C . ALA A 1 144 ? 17.565 -6.215 -21.955 1.00 84.75 144 ALA A C 1
ATOM 1136 O O . ALA A 1 144 ? 18.539 -6.873 -22.308 1.00 84.75 144 ALA A O 1
ATOM 1137 N N . THR A 1 145 ? 17.453 -5.681 -20.736 1.00 80.38 145 THR A N 1
ATOM 1138 C CA . THR A 1 145 ? 18.404 -5.897 -19.639 1.00 80.38 145 THR A CA 1
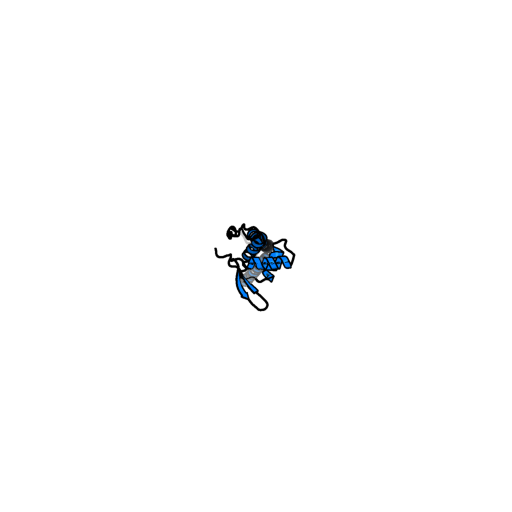ATOM 1139 C C . THR A 1 145 ? 18.142 -7.239 -18.948 1.00 80.38 145 THR A C 1
ATOM 1141 O O . THR A 1 145 ? 16.997 -7.685 -18.873 1.00 80.38 145 THR A O 1
ATOM 1144 N N . ASP A 1 146 ? 19.179 -7.825 -18.347 1.00 78.38 146 ASP A N 1
ATOM 1145 C CA . ASP A 1 146 ? 19.165 -9.149 -17.695 1.00 78.38 146 ASP A CA 1
ATOM 1146 C C . ASP A 1 146 ? 18.195 -9.285 -16.500 1.00 78.38 146 ASP A C 1
ATOM 1148 O O . ASP A 1 146 ? 17.938 -10.384 -16.014 1.00 78.38 146 ASP A O 1
ATOM 1152 N N . HIS A 1 147 ? 17.604 -8.179 -16.041 1.00 81.06 147 HIS A N 1
ATOM 1153 C CA . HIS A 1 147 ? 16.591 -8.163 -14.981 1.00 81.06 147 HIS A CA 1
ATOM 1154 C C . HIS A 1 147 ? 15.175 -8.515 -15.463 1.00 81.06 147 HIS A C 1
ATOM 1156 O O . HIS A 1 147 ? 14.239 -8.518 -14.659 1.00 81.06 147 HIS A O 1
ATOM 1162 N N . PHE A 1 148 ? 14.990 -8.752 -16.764 1.00 86.94 148 PHE A N 1
ATOM 1163 C CA . PHE A 1 148 ? 13.701 -9.110 -17.343 1.00 86.94 148 PHE A CA 1
ATOM 1164 C C . PHE A 1 148 ? 13.809 -10.382 -18.173 1.00 86.94 148 PHE A C 1
ATOM 1166 O O . PHE A 1 148 ? 14.454 -10.423 -19.218 1.00 86.94 148 PHE A O 1
ATOM 1173 N N . GLU A 1 149 ? 13.076 -11.406 -17.757 1.00 88.00 149 GLU A N 1
ATOM 1174 C CA . GLU A 1 149 ? 12.915 -12.633 -18.521 1.00 88.00 149 GLU A CA 1
ATOM 1175 C C . GLU A 1 149 ? 11.597 -12.578 -19.301 1.00 88.00 149 GLU A C 1
ATOM 1177 O O . GLU A 1 149 ? 10.523 -12.327 -18.747 1.00 88.00 149 GLU A O 1
ATOM 1182 N N . LEU A 1 150 ? 11.645 -12.812 -20.612 1.00 88.44 150 LEU A N 1
ATOM 1183 C CA . LEU A 1 150 ? 10.435 -12.864 -21.426 1.00 88.44 150 LEU A CA 1
ATOM 1184 C C . LEU A 1 150 ? 9.680 -14.180 -21.167 1.00 88.44 150 LEU A C 1
ATOM 1186 O O . LEU A 1 150 ? 10.084 -15.233 -21.648 1.00 88.44 150 LEU A O 1
ATOM 1190 N N . VAL A 1 151 ? 8.549 -14.110 -20.460 1.00 87.06 151 VAL A N 1
ATOM 1191 C CA . VAL A 1 151 ? 7.743 -15.293 -20.094 1.00 87.06 151 VAL A CA 1
ATOM 1192 C C . VAL A 1 151 ? 6.708 -15.629 -21.157 1.00 87.06 151 VAL A C 1
ATOM 1194 O O . VAL A 1 151 ? 6.450 -16.796 -21.445 1.00 87.06 151 VAL A O 1
ATOM 1197 N N . ASN A 1 152 ? 6.057 -14.609 -21.716 1.00 85.25 152 ASN A N 1
ATOM 1198 C CA . ASN A 1 152 ? 4.981 -14.810 -22.676 1.00 85.25 152 ASN A CA 1
ATOM 1199 C C . ASN A 1 152 ? 5.026 -13.745 -23.767 1.00 85.25 152 ASN A C 1
ATOM 1201 O O . ASN A 1 152 ? 5.034 -12.543 -23.496 1.00 85.25 152 ASN A O 1
ATOM 1205 N N . ARG A 1 153 ? 5.003 -14.207 -25.016 1.00 82.25 153 ARG A N 1
ATOM 1206 C CA . ARG A 1 153 ? 4.848 -13.372 -26.201 1.00 82.25 153 ARG A CA 1
ATOM 1207 C C . ARG A 1 153 ? 3.523 -13.713 -26.876 1.00 82.25 153 ARG A C 1
ATOM 1209 O O . ARG A 1 153 ? 3.480 -14.475 -27.838 1.00 82.25 153 ARG A O 1
ATOM 1216 N N . GLY A 1 154 ? 2.439 -13.163 -26.339 1.00 74.44 154 GLY A N 1
ATOM 1217 C CA . GLY A 1 154 ? 1.111 -13.284 -26.928 1.00 74.44 154 GLY A CA 1
ATOM 1218 C C . GLY A 1 154 ? 0.927 -12.349 -28.125 1.00 74.44 154 GLY A C 1
ATOM 1219 O O . GLY A 1 154 ? 1.666 -11.380 -28.297 1.00 74.44 154 GLY A O 1
ATOM 1220 N N . LEU A 1 155 ? -0.112 -12.606 -28.927 1.00 65.44 155 LEU A N 1
ATOM 1221 C CA . LEU A 1 155 ? -0.475 -11.777 -30.087 1.00 65.44 155 LEU A CA 1
ATOM 1222 C C . LEU A 1 155 ? -0.772 -10.309 -29.718 1.00 65.44 155 LEU A C 1
ATOM 1224 O O . LEU A 1 155 ? -0.599 -9.418 -30.547 1.00 65.44 155 LEU A O 1
ATOM 1228 N N . HIS A 1 156 ? -1.233 -10.069 -28.485 1.00 69.56 156 HIS A N 1
ATOM 1229 C CA . HIS A 1 156 ? -1.683 -8.752 -28.015 1.00 69.56 156 HIS A CA 1
ATOM 1230 C C . HIS A 1 156 ? -0.977 -8.273 -26.745 1.00 69.56 156 HIS A C 1
ATOM 1232 O O . HIS A 1 156 ? -0.952 -7.075 -26.479 1.00 69.56 156 HIS A O 1
ATOM 1238 N N . THR A 1 157 ? -0.380 -9.180 -25.972 1.00 80.62 157 THR A N 1
ATOM 1239 C CA . THR A 1 157 ? 0.270 -8.851 -24.702 1.00 80.62 157 THR A CA 1
ATOM 1240 C C . THR A 1 157 ? 1.602 -9.571 -24.606 1.00 80.62 157 THR A C 1
ATOM 1242 O O . THR A 1 157 ? 1.674 -10.798 -24.698 1.00 80.62 157 THR A O 1
ATOM 1245 N N . THR A 1 158 ? 2.663 -8.795 -24.421 1.00 87.31 158 THR A N 1
ATOM 1246 C CA . THR A 1 158 ? 3.974 -9.320 -24.041 1.00 87.31 158 THR A CA 1
ATOM 1247 C C . THR A 1 158 ? 4.126 -9.147 -22.535 1.00 87.31 158 THR A C 1
ATOM 1249 O O . THR A 1 158 ? 3.828 -8.071 -22.010 1.00 87.31 158 THR A O 1
ATOM 1252 N N . THR A 1 159 ? 4.532 -10.212 -21.851 1.00 89.62 159 THR A N 1
ATOM 1253 C CA . THR A 1 159 ? 4.689 -10.243 -20.396 1.00 89.62 159 THR A CA 1
ATOM 1254 C C . THR A 1 159 ? 6.103 -10.672 -20.056 1.00 89.62 159 THR A C 1
ATOM 1256 O O . THR A 1 159 ? 6.575 -11.712 -20.527 1.00 89.62 159 THR A O 1
ATOM 1259 N N . TRP A 1 160 ? 6.746 -9.887 -19.202 1.00 91.88 160 TRP A N 1
ATOM 1260 C CA . TRP A 1 160 ? 8.068 -10.168 -18.664 1.00 91.88 160 TRP A CA 1
ATOM 1261 C C . TRP A 1 160 ? 7.956 -10.523 -17.190 1.00 91.88 160 TRP A C 1
ATOM 1263 O O . TRP A 1 160 ? 7.118 -9.968 -16.477 1.00 91.88 160 TRP A O 1
ATOM 1273 N N . ARG A 1 161 ? 8.804 -11.443 -16.742 1.00 89.31 161 ARG A N 1
ATOM 1274 C CA . ARG A 1 161 ? 9.086 -11.669 -15.330 1.00 89.31 161 ARG A CA 1
ATOM 1275 C C . ARG A 1 161 ? 10.257 -10.788 -14.937 1.00 89.31 161 ARG A C 1
ATOM 1277 O O . ARG A 1 161 ? 11.261 -10.761 -15.641 1.00 89.31 161 ARG A O 1
ATOM 1284 N N . PHE A 1 162 ? 10.114 -10.078 -13.828 1.00 86.06 162 PHE A N 1
ATOM 1285 C CA . PHE A 1 162 ? 11.214 -9.329 -13.243 1.00 86.06 162 PHE A CA 1
ATOM 1286 C C . PHE A 1 162 ? 12.054 -10.268 -12.372 1.00 86.06 162 PHE A C 1
ATOM 1288 O O . PHE A 1 162 ? 11.542 -10.844 -11.415 1.00 86.06 162 PHE A O 1
ATOM 1295 N N . THR A 1 163 ? 13.325 -10.445 -12.727 1.00 81.06 163 THR A N 1
ATOM 1296 C CA . THR A 1 163 ? 14.272 -11.369 -12.076 1.00 81.06 163 THR A CA 1
ATOM 1297 C C . THR A 1 163 ? 15.270 -10.654 -11.168 1.00 81.06 163 THR A C 1
ATOM 1299 O O . THR A 1 163 ? 16.038 -11.301 -10.470 1.00 81.06 163 THR A O 1
ATOM 1302 N N . GLY A 1 164 ? 15.235 -9.318 -11.104 1.00 67.06 164 GLY A N 1
ATOM 1303 C CA . GLY A 1 164 ? 16.160 -8.516 -10.293 1.00 67.06 164 GLY A CA 1
ATOM 1304 C C . GLY A 1 164 ? 16.014 -8.651 -8.770 1.00 67.06 164 GLY A C 1
ATOM 1305 O O . GLY A 1 164 ? 16.633 -7.876 -8.055 1.00 67.06 164 GLY A O 1
ATOM 1306 N N . ILE A 1 165 ? 15.183 -9.577 -8.278 1.00 57.81 165 ILE A N 1
ATOM 1307 C CA . ILE A 1 165 ? 15.011 -9.903 -6.850 1.00 57.81 165 ILE A CA 1
ATOM 1308 C C . ILE A 1 165 ? 15.934 -11.074 -6.443 1.00 57.81 165 ILE A C 1
ATOM 1310 O O . ILE A 1 165 ? 16.195 -11.270 -5.263 1.00 57.81 165 ILE A O 1
ATOM 1314 N N . GLU A 1 166 ? 16.455 -11.842 -7.408 1.00 43.78 166 GLU A N 1
ATOM 1315 C CA . GLU A 1 166 ? 17.369 -12.966 -7.170 1.00 43.78 166 GLU A CA 1
ATOM 1316 C C . GLU A 1 166 ? 18.828 -12.541 -7.402 1.00 43.78 166 GLU A C 1
ATOM 1318 O O . GLU A 1 166 ? 19.413 -12.829 -8.446 1.00 43.78 166 GLU A O 1
ATOM 1323 N N . SER A 1 167 ? 19.429 -11.823 -6.451 1.00 38.53 167 SER A N 1
ATOM 1324 C CA . SER A 1 167 ? 20.892 -11.711 -6.282 1.00 38.53 167 SER A CA 1
ATOM 1325 C C . SER A 1 167 ? 21.227 -11.328 -4.850 1.00 38.53 167 SER A C 1
ATOM 1327 O O . SER A 1 167 ? 20.645 -10.331 -4.371 1.00 38.53 167 SER A O 1
#

Nearest PDB structures (foldseek):
  4rb2-assembly1_D  TM=6.484E-01  e=4.328E-02  Magnetospirillum gryphiswaldense MSR-1 v2
  4raz-assembly1_A  TM=6.821E-01  e=1.381E-01  Magnetospirillum gryphiswaldense MSR-1 v2
  6h1c-assembly1_B-2  TM=6.764E-01  e=2.874E-01  Pseudomonas aeruginosa PAO1
  4rb2-assembly1_C  TM=6.123E-01  e=1.99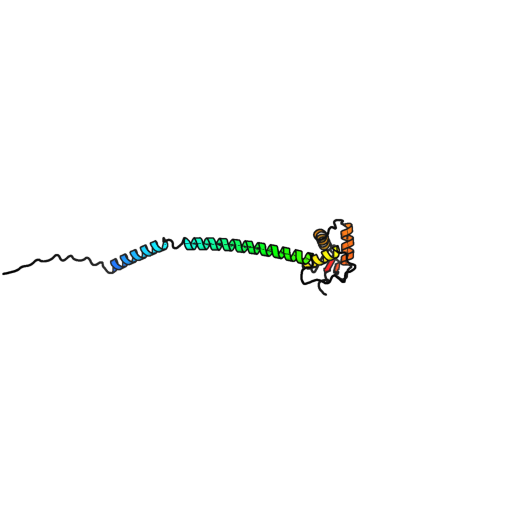2E-01  Magnetospirillum gryphiswaldense MSR-1 v2
  5l0p-assembly1_A-2  TM=6.808E-01  e=7.182E-01  Homo sapiens

Solvent-accessible surface area (backbone atoms only — not comparable to full-atom values): 9934 Å² total; per-residue (Å²): 140,77,90,84,79,89,82,76,91,76,80,82,73,84,68,74,50,75,64,57,52,49,53,51,50,52,47,56,50,50,53,53,49,49,53,57,69,73,34,79,81,50,58,65,57,47,52,51,52,50,51,53,51,52,52,50,52,51,49,54,52,49,51,53,50,47,55,52,48,51,54,51,48,52,53,50,27,29,66,70,57,69,42,92,78,62,69,79,61,73,84,47,78,85,57,56,72,63,57,54,40,35,54,34,45,37,60,60,70,65,48,54,64,45,38,67,67,54,50,52,50,40,39,50,75,66,40,90,63,77,55,67,67,60,50,51,55,48,53,54,54,58,56,70,34,91,43,32,45,83,73,42,84,50,100,87,51,52,34,29,32,55,48,68,80,78,122